Protein AF-A0A3E0DKB7-F1 (afdb_monomer_lite)

Structure (mmCIF, N/CA/C/O backbone):
data_AF-A0A3E0DKB7-F1
#
_entry.id   AF-A0A3E0DKB7-F1
#
loop_
_atom_site.group_PDB
_atom_site.id
_atom_site.type_symbol
_atom_site.label_atom_id
_atom_site.label_alt_id
_atom_site.label_comp_id
_atom_site.label_asym_id
_atom_site.label_entity_id
_atom_site.label_seq_id
_atom_site.pdbx_PDB_ins_code
_atom_site.Cartn_x
_atom_site.Cartn_y
_atom_site.Cartn_z
_atom_site.occupancy
_atom_site.B_iso_or_equiv
_atom_site.auth_seq_id
_atom_site.auth_comp_id
_atom_site.auth_asym_id
_atom_site.auth_atom_id
_atom_site.pdbx_PDB_model_num
ATOM 1 N N . MET A 1 1 ? -7.493 -3.248 21.293 1.00 54.38 1 MET A N 1
ATOM 2 C CA . MET A 1 1 ? -8.145 -3.173 19.964 1.00 54.38 1 MET A CA 1
ATOM 3 C C . MET A 1 1 ? -7.053 -2.927 18.921 1.00 54.38 1 MET A C 1
ATOM 5 O O . MET A 1 1 ? -6.226 -2.058 19.157 1.00 54.38 1 MET A O 1
ATOM 9 N N . LYS A 1 2 ? -6.940 -3.730 17.850 1.00 75.00 2 LYS A N 1
ATOM 10 C CA . LYS A 1 2 ? -5.843 -3.613 16.861 1.00 75.00 2 LYS A CA 1
ATOM 11 C C . LYS A 1 2 ? -6.263 -2.645 15.746 1.00 75.00 2 LYS A C 1
ATOM 13 O O . LYS A 1 2 ? -7.258 -2.906 15.078 1.00 75.00 2 LYS A O 1
ATOM 18 N N . LEU A 1 3 ? -5.538 -1.536 15.578 1.00 80.19 3 LEU A N 1
ATOM 19 C CA . LEU A 1 3 ? -5.876 -0.476 14.611 1.00 80.19 3 LEU A CA 1
ATOM 20 C C . LEU A 1 3 ? -5.520 -0.854 13.162 1.00 80.19 3 LEU A C 1
ATOM 22 O O . LEU A 1 3 ? -6.213 -0.473 12.229 1.00 80.19 3 LEU A O 1
ATOM 26 N N . ILE A 1 4 ? -4.453 -1.637 12.990 1.00 83.62 4 ILE A N 1
ATOM 27 C CA . ILE A 1 4 ? -3.962 -2.119 11.697 1.00 83.62 4 ILE A CA 1
ATOM 28 C C . ILE A 1 4 ? -4.126 -3.641 11.655 1.00 83.62 4 ILE A C 1
ATOM 30 O O . ILE A 1 4 ? -3.451 -4.365 12.393 1.00 83.62 4 ILE A O 1
ATOM 34 N N . THR A 1 5 ? -5.024 -4.140 10.810 1.00 83.00 5 THR A N 1
ATOM 35 C CA . THR A 1 5 ? -5.338 -5.575 10.707 1.00 83.00 5 THR A CA 1
ATOM 36 C C . THR A 1 5 ? -4.474 -6.300 9.672 1.00 83.00 5 THR A C 1
ATOM 38 O O . THR A 1 5 ? -4.026 -7.407 9.966 1.00 83.00 5 THR A O 1
ATOM 41 N N . ASP A 1 6 ? -4.144 -5.658 8.545 1.00 92.62 6 ASP A N 1
ATOM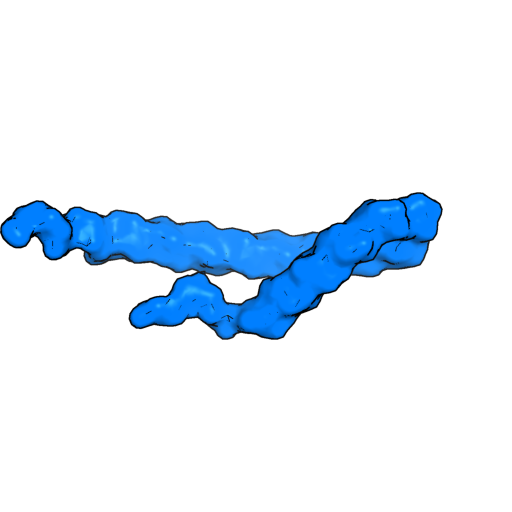 42 C CA . ASP A 1 6 ? -3.307 -6.210 7.463 1.00 92.62 6 ASP A CA 1
ATOM 43 C C . ASP A 1 6 ? -1.879 -5.632 7.457 1.00 92.62 6 ASP A C 1
ATOM 45 O O . ASP A 1 6 ? -1.520 -4.769 6.656 1.00 92.62 6 ASP A O 1
ATOM 49 N N . SER A 1 7 ? -1.028 -6.100 8.370 1.00 92.62 7 SER A N 1
ATOM 50 C CA . SER A 1 7 ? 0.357 -5.615 8.479 1.00 92.62 7 SER A CA 1
ATOM 51 C C . SER A 1 7 ? 1.212 -5.863 7.230 1.00 92.62 7 SER A C 1
ATOM 53 O O . SER A 1 7 ? 2.161 -5.115 6.987 1.00 92.62 7 SER A O 1
ATOM 55 N N . GLU A 1 8 ? 0.911 -6.901 6.445 1.00 95.94 8 GLU A N 1
ATOM 56 C CA . GLU A 1 8 ? 1.667 -7.208 5.228 1.00 95.94 8 GLU A CA 1
ATOM 57 C C . GLU A 1 8 ? 1.335 -6.209 4.115 1.00 95.94 8 GLU A C 1
ATOM 59 O O . GLU A 1 8 ? 2.249 -5.674 3.481 1.00 95.94 8 GLU A O 1
ATOM 64 N N . GLY A 1 9 ? 0.051 -5.886 3.935 1.00 96.81 9 GLY A N 1
ATOM 65 C CA . GLY A 1 9 ? -0.399 -4.873 2.986 1.00 96.81 9 GLY A CA 1
ATOM 66 C C . GLY A 1 9 ? 0.250 -3.509 3.238 1.00 96.81 9 GLY A C 1
ATOM 67 O O . GLY A 1 9 ? 0.782 -2.889 2.315 1.00 96.81 9 GLY A O 1
ATOM 68 N N . TRP A 1 10 ? 0.331 -3.081 4.501 1.00 96.81 10 TRP A N 1
ATOM 69 C CA . TRP A 1 10 ? 1.021 -1.836 4.867 1.00 96.81 10 TRP A CA 1
ATOM 70 C C . TRP A 1 10 ? 2.536 -1.885 4.627 1.00 96.81 10 TRP A C 1
ATOM 72 O O . TRP A 1 10 ? 3.135 -0.877 4.243 1.00 96.81 10 TRP A O 1
ATOM 82 N N . SER A 1 11 ? 3.173 -3.048 4.797 1.00 96.31 11 SER A N 1
ATOM 83 C CA . SER A 1 11 ? 4.587 -3.231 4.441 1.00 96.31 11 SER A CA 1
ATOM 84 C C . SER A 1 11 ? 4.811 -3.084 2.931 1.00 96.31 11 SER A C 1
ATOM 86 O O . SER A 1 11 ? 5.746 -2.397 2.509 1.00 96.31 11 SER A O 1
ATOM 88 N N . LYS A 1 12 ? 3.925 -3.670 2.112 1.00 97.56 12 LYS A N 1
ATOM 89 C CA . LYS A 1 12 ? 3.943 -3.524 0.646 1.00 97.56 12 LYS A CA 1
ATOM 90 C C . LYS A 1 12 ? 3.757 -2.067 0.227 1.00 97.56 12 LYS A C 1
ATOM 92 O O . LYS A 1 12 ? 4.526 -1.582 -0.599 1.00 97.56 12 LYS A O 1
ATOM 97 N N . LEU A 1 13 ? 2.826 -1.349 0.857 1.00 97.25 13 LEU A N 1
ATOM 98 C CA . LEU A 1 13 ? 2.620 0.083 0.629 1.00 97.25 13 LEU A CA 1
ATOM 99 C C . LEU A 1 13 ? 3.886 0.890 0.924 1.00 97.25 13 LEU A C 1
ATOM 101 O O . LEU A 1 13 ? 4.327 1.681 0.089 1.00 97.25 13 LEU A O 1
ATOM 105 N N . LYS A 1 14 ? 4.525 0.652 2.077 1.00 97.06 14 LYS A N 1
ATOM 106 C CA . LYS A 1 14 ? 5.770 1.342 2.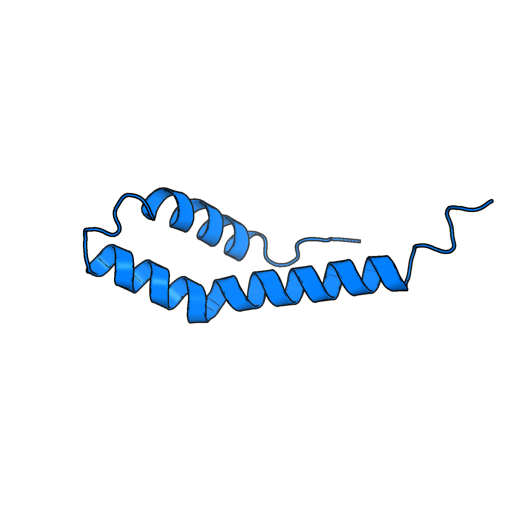441 1.00 97.06 14 LYS A CA 1
ATOM 107 C C . LYS A 1 14 ? 6.868 1.128 1.391 1.00 97.06 14 LYS A C 1
ATOM 109 O O . LYS A 1 14 ? 7.485 2.098 0.963 1.00 97.06 14 LYS A O 1
ATOM 114 N N . LYS A 1 15 ? 7.079 -0.116 0.949 1.00 96.69 15 LYS A N 1
ATOM 115 C CA . LYS A 1 15 ? 8.070 -0.442 -0.092 1.00 96.69 15 LYS A CA 1
ATOM 116 C C . LYS A 1 15 ? 7.718 0.178 -1.446 1.00 96.69 15 LYS A C 1
ATOM 118 O O . LYS A 1 15 ? 8.597 0.680 -2.136 1.00 96.69 15 LYS A O 1
ATOM 123 N N . SER A 1 16 ? 6.440 0.181 -1.826 1.00 97.56 16 SER A N 1
ATOM 124 C CA . SER A 1 16 ? 5.985 0.829 -3.064 1.00 97.56 16 SER A CA 1
ATOM 125 C C . SER A 1 16 ? 6.292 2.329 -3.056 1.00 97.56 16 SER A C 1
ATOM 127 O O . SER A 1 16 ? 6.777 2.854 -4.055 1.00 97.56 16 SER A O 1
ATOM 129 N N . ARG A 1 17 ? 6.139 3.008 -1.911 1.00 95.94 17 ARG A N 1
ATOM 130 C CA . ARG A 1 17 ? 6.520 4.421 -1.759 1.00 95.94 17 ARG A CA 1
ATOM 131 C C . ARG A 1 17 ? 8.014 4.668 -1.985 1.00 95.94 17 ARG A C 1
ATOM 133 O O . ARG A 1 17 ? 8.380 5.698 -2.531 1.00 95.94 17 ARG A O 1
ATOM 140 N N . GLU A 1 18 ? 8.884 3.746 -1.585 1.00 95.62 18 GLU A N 1
ATOM 141 C CA . GLU A 1 18 ? 10.323 3.851 -1.877 1.00 95.62 18 GLU A CA 1
ATOM 142 C C . GLU A 1 18 ? 10.596 3.758 -3.391 1.00 95.62 18 GLU A C 1
ATOM 144 O O . GLU A 1 18 ? 11.526 4.391 -3.883 1.00 95.62 18 GLU A O 1
ATOM 149 N N . LYS A 1 19 ? 9.745 3.048 -4.148 1.00 95.94 19 LYS A N 1
ATOM 150 C CA . LYS A 1 19 ? 9.833 2.924 -5.611 1.00 95.94 19 LYS A CA 1
ATOM 151 C C . LYS A 1 19 ? 9.242 4.108 -6.387 1.00 95.94 19 LYS A C 1
ATOM 153 O O . LYS A 1 19 ? 9.503 4.208 -7.584 1.00 95.94 19 LYS A O 1
ATOM 158 N N . THR A 1 20 ? 8.470 5.016 -5.778 1.00 95.81 20 THR A N 1
ATOM 159 C CA . THR A 1 20 ? 7.785 6.083 -6.544 1.00 95.81 20 THR A CA 1
ATOM 160 C C . THR A 1 20 ? 8.751 7.059 -7.221 1.00 95.81 20 THR A C 1
ATOM 1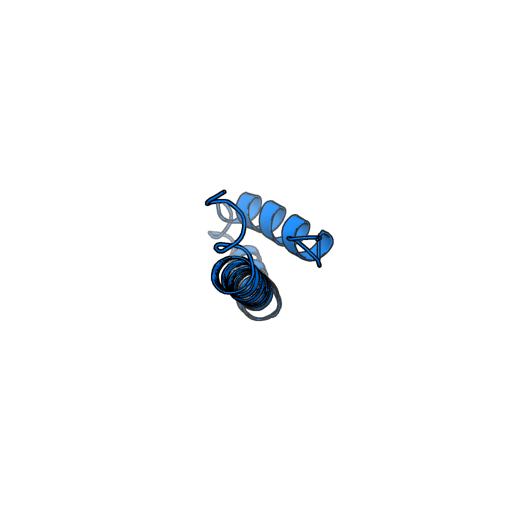62 O O . THR A 1 20 ? 8.404 7.650 -8.240 1.00 95.81 20 THR A O 1
ATOM 165 N N . SER A 1 21 ? 9.979 7.201 -6.711 1.00 96.56 21 SER A N 1
ATOM 166 C CA . SER A 1 21 ? 11.065 7.948 -7.369 1.00 96.56 21 SER A CA 1
ATOM 167 C C . SER A 1 21 ? 11.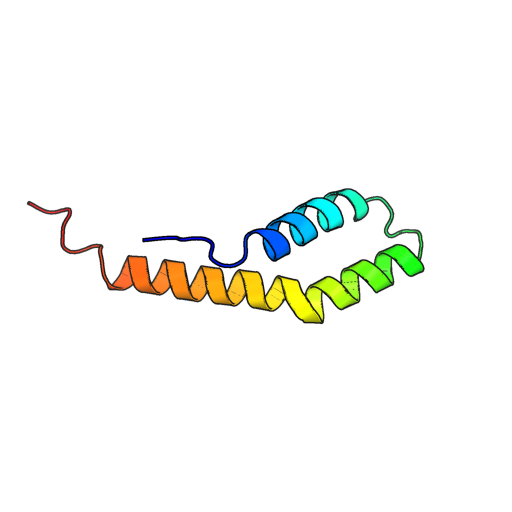541 7.309 -8.683 1.00 96.56 21 SER A C 1
ATOM 169 O O . SER A 1 21 ? 12.159 7.989 -9.498 1.00 96.56 21 SER A O 1
ATOM 171 N N . HIS A 1 22 ? 11.242 6.025 -8.907 1.00 96.12 22 HIS A N 1
ATOM 172 C CA . HIS A 1 22 ? 11.619 5.245 -10.089 1.00 96.12 22 HIS A CA 1
ATOM 173 C C . HIS A 1 22 ? 10.488 5.104 -11.122 1.00 96.12 22 HIS A C 1
ATOM 175 O O . HIS A 1 22 ? 10.586 4.295 -12.042 1.00 96.12 22 HIS A O 1
ATOM 181 N N . THR A 1 23 ? 9.420 5.898 -11.004 1.00 96.69 23 THR A N 1
ATOM 182 C CA . THR A 1 23 ? 8.242 5.874 -11.898 1.00 96.69 23 THR A CA 1
ATOM 183 C C . THR A 1 23 ? 8.509 6.388 -13.314 1.00 96.69 23 THR A C 1
ATOM 185 O O . THR A 1 23 ? 7.646 6.275 -14.177 1.00 96.69 23 THR A O 1
ATOM 188 N N . TYR A 1 24 ? 9.716 6.891 -13.595 1.00 95.75 24 TYR A N 1
ATOM 189 C CA . TYR A 1 24 ? 10.183 7.094 -14.970 1.00 95.75 24 TYR A CA 1
ATOM 190 C C . TYR A 1 24 ? 10.320 5.768 -15.737 1.00 95.75 24 TYR A C 1
ATOM 192 O O . TYR A 1 24 ? 10.298 5.778 -16.964 1.00 95.75 24 TYR A O 1
ATOM 200 N N . ASN A 1 25 ? 10.476 4.635 -15.034 1.00 97.88 25 ASN A N 1
ATOM 201 C CA . ASN A 1 25 ? 10.345 3.310 -15.624 1.00 97.88 25 ASN A CA 1
ATOM 202 C C . ASN A 1 25 ? 8.842 2.969 -15.732 1.00 97.88 25 ASN A C 1
ATOM 204 O O . ASN A 1 25 ? 8.188 2.849 -14.690 1.00 97.88 25 ASN A O 1
ATOM 208 N N . PRO A 1 26 ? 8.301 2.776 -16.952 1.00 97.88 26 PRO A N 1
ATOM 209 C CA . PRO A 1 26 ? 6.889 2.456 -17.153 1.00 97.88 26 PRO A CA 1
ATOM 210 C C . PRO A 1 26 ? 6.424 1.192 -16.422 1.00 97.88 26 PRO A C 1
ATOM 212 O O . PRO A 1 26 ? 5.304 1.166 -15.927 1.00 97.88 26 PRO A O 1
ATOM 215 N N . GLU A 1 27 ? 7.277 0.172 -16.289 1.00 98.12 27 GLU A N 1
ATOM 216 C CA . GLU A 1 27 ? 6.940 -1.063 -15.566 1.00 98.12 27 GLU A CA 1
ATOM 217 C C . GLU A 1 27 ? 6.758 -0.798 -14.069 1.00 98.12 27 GLU A C 1
ATOM 219 O O . GLU A 1 27 ? 5.804 -1.275 -13.461 1.00 98.12 27 GLU A O 1
ATOM 224 N N . THR A 1 28 ? 7.633 0.024 -13.478 1.00 97.44 28 THR A N 1
ATOM 225 C CA . THR A 1 28 ? 7.510 0.444 -12.074 1.00 97.44 28 THR A CA 1
ATOM 226 C C . THR A 1 28 ? 6.242 1.266 -11.860 1.00 97.44 28 THR A C 1
ATOM 228 O O . THR A 1 28 ? 5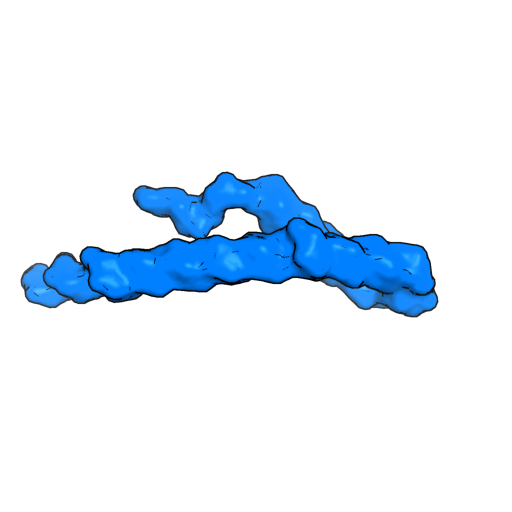.562 1.103 -10.848 1.00 97.44 28 THR A O 1
ATOM 231 N N . ALA A 1 29 ? 5.924 2.171 -12.790 1.00 97.88 29 ALA A N 1
ATOM 232 C CA . ALA A 1 29 ? 4.708 2.971 -12.714 1.00 97.88 29 ALA A CA 1
ATOM 233 C C . ALA A 1 29 ? 3.452 2.091 -12.786 1.00 97.88 29 ALA A C 1
ATOM 235 O O . ALA A 1 29 ? 2.540 2.274 -11.979 1.00 97.88 29 ALA A O 1
ATOM 236 N N . GLU A 1 30 ? 3.439 1.110 -13.689 1.00 98.38 30 GLU A N 1
ATOM 237 C CA . GLU A 1 30 ? 2.330 0.170 -13.843 1.00 98.38 30 GLU A CA 1
ATOM 238 C C . GLU A 1 30 ? 2.173 -0.737 -12.612 1.00 98.38 30 GLU A C 1
ATOM 240 O O . GLU A 1 30 ? 1.070 -0.852 -12.085 1.00 98.38 30 GLU A O 1
ATOM 245 N N . GLU A 1 31 ? 3.269 -1.283 -12.067 1.00 98.06 31 GLU A N 1
ATOM 246 C CA . GLU A 1 31 ? 3.255 -2.070 -10.820 1.00 98.06 31 GLU A CA 1
ATOM 247 C C . GLU A 1 31 ? 2.617 -1.273 -9.669 1.00 98.06 31 GLU A C 1
ATOM 249 O O . GLU A 1 31 ? 1.767 -1.778 -8.934 1.00 98.06 31 GLU A O 1
ATOM 254 N N . ILE A 1 32 ? 3.011 -0.005 -9.508 1.00 97.88 32 ILE A N 1
ATOM 255 C CA . ILE A 1 32 ? 2.477 0.864 -8.453 1.00 97.88 32 ILE A CA 1
ATOM 256 C C . ILE A 1 32 ? 0.998 1.182 -8.702 1.00 97.88 32 ILE A C 1
ATOM 258 O O . ILE A 1 32 ? 0.222 1.198 -7.745 1.00 97.88 32 ILE A O 1
ATOM 262 N N . LYS A 1 33 ? 0.595 1.414 -9.957 1.00 98.31 33 LYS A N 1
ATOM 263 C CA . LYS A 1 33 ? -0.801 1.676 -10.331 1.00 98.31 33 LYS A CA 1
ATOM 264 C C . LYS A 1 33 ? -1.703 0.500 -9.950 1.00 98.31 33 LYS A C 1
ATOM 266 O O . LYS A 1 33 ? -2.710 0.721 -9.281 1.00 98.31 33 LYS A O 1
ATOM 271 N N . GLU A 1 34 ? -1.325 -0.725 -10.309 1.00 98.50 34 GLU A N 1
ATOM 272 C CA . GLU A 1 34 ? -2.093 -1.928 -9.954 1.00 98.50 34 GLU A CA 1
ATOM 273 C C . GLU A 1 34 ? -2.180 -2.103 -8.428 1.00 98.50 34 GLU A C 1
ATOM 275 O O . GLU A 1 34 ? -3.262 -2.301 -7.882 1.00 98.50 34 GLU A O 1
ATOM 280 N N . LEU A 1 35 ? -1.080 -1.894 -7.692 1.00 98.38 35 LEU A N 1
ATOM 281 C CA . LEU A 1 35 ? -1.096 -1.954 -6.223 1.00 98.38 35 LEU A CA 1
ATOM 282 C C . LEU A 1 35 ? -2.022 -0.909 -5.577 1.00 98.38 35 LEU A C 1
ATOM 284 O O . LEU A 1 35 ? -2.623 -1.181 -4.532 1.00 98.38 35 LEU A O 1
ATOM 288 N N . ILE A 1 36 ? -2.141 0.285 -6.166 1.00 98.25 36 ILE A N 1
ATOM 289 C CA . ILE A 1 36 ? -3.070 1.315 -5.685 1.00 98.25 36 ILE A CA 1
ATOM 290 C C . ILE A 1 36 ? -4.516 0.837 -5.821 1.00 98.25 36 ILE A C 1
ATOM 292 O O . ILE A 1 36 ? -5.276 0.947 -4.853 1.00 98.25 36 ILE A O 1
ATOM 296 N N . LEU A 1 37 ? -4.871 0.319 -7.000 1.00 98.06 37 LEU A N 1
ATOM 297 C CA . LEU A 1 37 ? -6.227 -0.117 -7.333 1.00 98.06 37 LEU A CA 1
ATOM 298 C C . LEU A 1 37 ? -6.632 -1.366 -6.541 1.00 98.06 37 LEU A C 1
ATOM 300 O O . LEU A 1 37 ? -7.719 -1.396 -5.963 1.00 98.06 37 LEU A O 1
ATOM 304 N N . ASP A 1 38 ? -5.737 -2.346 -6.447 1.00 97.81 38 ASP A N 1
ATOM 305 C CA . ASP A 1 38 ? -6.059 -3.663 -5.897 1.00 97.81 38 ASP A CA 1
ATOM 306 C C . ASP A 1 38 ? -5.898 -3.751 -4.376 1.00 97.81 38 ASP A C 1
ATOM 308 O O . ASP A 1 38 ? -6.539 -4.583 -3.727 1.00 97.81 38 ASP A O 1
ATOM 312 N N . LEU A 1 39 ? -5.035 -2.918 -3.780 1.00 97.81 39 LEU A N 1
ATOM 313 C CA . LEU A 1 39 ? -4.651 -3.067 -2.374 1.00 97.81 39 LEU A CA 1
ATOM 314 C C . LEU A 1 39 ? -4.708 -1.763 -1.578 1.00 97.81 39 LEU A C 1
ATOM 316 O O . LEU A 1 39 ? -5.372 -1.710 -0.541 1.00 97.81 39 LEU A O 1
ATOM 320 N N . PHE A 1 40 ? -4.011 -0.709 -2.005 1.00 97.75 40 PHE A N 1
ATOM 321 C CA . PHE A 1 40 ? -3.793 0.448 -1.128 1.00 97.75 40 PHE A CA 1
ATOM 322 C C . PHE A 1 40 ? -5.074 1.227 -0.850 1.00 97.75 40 PHE A C 1
ATOM 324 O O . PHE A 1 40 ? -5.284 1.644 0.289 1.00 97.75 40 PHE A O 1
ATOM 331 N N . PHE A 1 41 ? -5.955 1.371 -1.844 1.00 97.75 41 PHE A N 1
ATOM 332 C CA . PHE A 1 41 ? -7.253 2.011 -1.635 1.00 97.75 41 PHE A CA 1
ATOM 333 C C . PHE A 1 41 ? -8.060 1.305 -0.537 1.00 97.75 41 PHE A C 1
ATOM 335 O O . PHE A 1 41 ? -8.554 1.948 0.392 1.00 97.75 41 PHE A O 1
ATOM 342 N N . LYS A 1 42 ? -8.116 -0.031 -0.587 1.00 96.50 42 LYS A N 1
ATOM 343 C CA . LYS A 1 42 ? -8.805 -0.838 0.422 1.00 96.50 42 LYS A CA 1
ATOM 344 C C . LYS A 1 42 ? -8.182 -0.670 1.809 1.00 96.50 42 LYS A C 1
ATOM 346 O O . LYS A 1 42 ? -8.913 -0.439 2.765 1.00 96.50 42 LYS A O 1
ATOM 351 N N . LEU A 1 43 ? -6.850 -0.716 1.924 1.00 97.06 43 LEU A N 1
ATOM 352 C CA . LEU A 1 43 ? -6.156 -0.536 3.208 1.00 97.06 43 LEU A CA 1
ATOM 353 C C . LEU A 1 43 ? -6.504 0.800 3.877 1.00 97.06 43 LEU A C 1
ATOM 355 O O . LEU A 1 43 ? -6.752 0.839 5.084 1.00 97.06 43 LEU A O 1
ATOM 359 N N . PHE A 1 44 ? -6.547 1.890 3.106 1.00 96.56 44 PHE A N 1
ATOM 360 C CA . PHE A 1 44 ? -6.939 3.199 3.630 1.00 96.56 44 PHE A CA 1
ATOM 361 C C . PHE A 1 44 ? -8.426 3.268 3.982 1.00 96.56 44 PHE A C 1
ATOM 363 O O . PHE A 1 44 ? -8.759 3.812 5.033 1.00 96.56 44 PHE A O 1
ATOM 370 N N . SER A 1 45 ? -9.307 2.690 3.161 1.00 95.94 45 SER A N 1
ATOM 371 C CA . SER A 1 45 ? -10.747 2.615 3.442 1.00 95.94 45 SER A CA 1
ATOM 372 C C . SER A 1 45 ? -11.042 1.838 4.732 1.00 95.94 45 SER A C 1
ATOM 374 O O . SER A 1 45 ? -11.833 2.279 5.571 1.00 95.94 45 SER A O 1
ATOM 376 N N . ASP A 1 46 ? -10.367 0.706 4.935 1.00 94.69 46 ASP A N 1
ATOM 377 C CA . ASP A 1 46 ? -10.494 -0.114 6.141 1.00 94.69 46 ASP A CA 1
ATOM 378 C C . ASP A 1 46 ? -9.980 0.644 7.374 1.00 94.69 46 ASP A C 1
ATOM 380 O O . ASP A 1 46 ? -10.637 0.664 8.419 1.00 94.69 46 ASP A O 1
ATOM 384 N N . LEU A 1 47 ? -8.838 1.333 7.251 1.00 94.69 47 LEU A N 1
ATOM 385 C CA . LEU A 1 47 ? -8.296 2.167 8.324 1.00 94.69 47 LEU A CA 1
ATOM 386 C C . LEU A 1 47 ? -9.227 3.336 8.666 1.00 94.69 47 LEU A C 1
ATOM 388 O O . LEU A 1 47 ? -9.457 3.597 9.845 1.00 94.69 47 LEU A O 1
ATOM 392 N N . GLN A 1 48 ? -9.778 4.023 7.665 1.00 94.62 48 GLN A N 1
ATOM 393 C CA . GLN A 1 48 ? -10.730 5.114 7.866 1.00 94.62 48 GLN A CA 1
ATOM 394 C C . GLN A 1 48 ? -11.975 4.617 8.601 1.00 94.62 48 GLN A C 1
ATOM 396 O O . GLN A 1 48 ? -12.365 5.204 9.607 1.00 94.62 48 GLN A O 1
ATOM 401 N N . THR A 1 49 ? -12.556 3.506 8.143 1.00 92.31 49 THR A N 1
ATOM 402 C CA . THR A 1 49 ? -13.717 2.871 8.784 1.00 92.31 49 THR A CA 1
ATOM 403 C C . THR A 1 49 ? -13.407 2.522 10.236 1.00 92.31 49 THR A C 1
ATOM 405 O O . THR A 1 49 ? -14.216 2.756 11.136 1.00 92.31 49 THR A O 1
ATOM 408 N N . LYS A 1 50 ? -12.202 1.998 10.489 1.00 90.88 50 LYS A N 1
ATOM 409 C CA . LYS A 1 50 ? -11.769 1.637 11.833 1.00 90.88 50 LYS A CA 1
ATOM 410 C C . LYS A 1 50 ? -11.624 2.857 12.739 1.00 90.88 50 LYS A C 1
ATOM 412 O O . LYS A 1 50 ? -12.141 2.836 13.851 1.00 90.88 50 LYS A O 1
ATOM 417 N N . LEU A 1 51 ? -10.940 3.898 12.273 1.00 91.44 51 LEU A N 1
ATOM 418 C CA . LEU A 1 51 ? -10.754 5.146 13.014 1.00 91.44 51 LEU A CA 1
ATOM 419 C C . LEU A 1 51 ? -12.090 5.824 13.315 1.00 91.44 51 LEU A C 1
ATOM 421 O O . LEU A 1 51 ? -12.292 6.299 14.428 1.00 91.44 51 LEU A O 1
ATOM 425 N N . GLU A 1 52 ? -13.011 5.817 12.355 1.00 91.75 52 GLU A N 1
ATOM 426 C CA . GLU A 1 52 ? -14.348 6.375 12.524 1.00 91.75 52 GLU A CA 1
ATOM 427 C C . GLU A 1 52 ? -15.150 5.603 13.577 1.00 91.75 52 GLU A C 1
ATOM 429 O O . GLU A 1 52 ? -15.735 6.215 14.464 1.00 91.75 52 GLU A O 1
ATOM 434 N N . SER A 1 53 ? -15.088 4.268 13.559 1.00 88.44 53 SER A N 1
ATOM 435 C CA . SER A 1 53 ? -15.706 3.427 14.589 1.00 88.44 53 SER A CA 1
ATOM 436 C C . SER A 1 53 ? -15.139 3.683 15.991 1.00 88.44 53 SER A C 1
ATOM 438 O O . SER A 1 53 ? -15.900 3.677 16.958 1.00 88.44 53 SER A O 1
ATOM 440 N N . GLU A 1 54 ? -13.827 3.903 16.125 1.00 87.75 54 GLU A N 1
ATOM 441 C CA . GLU A 1 54 ? -13.218 4.269 17.413 1.00 87.75 54 GLU A CA 1
ATOM 442 C C . GLU A 1 54 ? -13.662 5.669 17.855 1.00 87.75 54 GLU A C 1
ATOM 444 O O . GLU A 1 54 ? -14.026 5.873 19.012 1.00 87.75 54 GLU A O 1
ATOM 449 N N . ARG A 1 55 ? -13.691 6.628 16.924 1.00 87.94 55 ARG A N 1
ATOM 450 C CA . ARG A 1 55 ? -14.134 8.003 17.174 1.00 87.94 55 ARG A CA 1
ATOM 451 C C . ARG A 1 55 ? -15.589 8.050 17.640 1.00 87.94 55 ARG A C 1
ATOM 453 O O . ARG A 1 55 ? -15.883 8.715 18.627 1.00 87.94 55 ARG A O 1
ATOM 460 N N . SER A 1 56 ? -16.487 7.332 16.965 1.00 86.00 56 SER A N 1
ATOM 461 C CA . SER A 1 56 ? -17.917 7.298 17.290 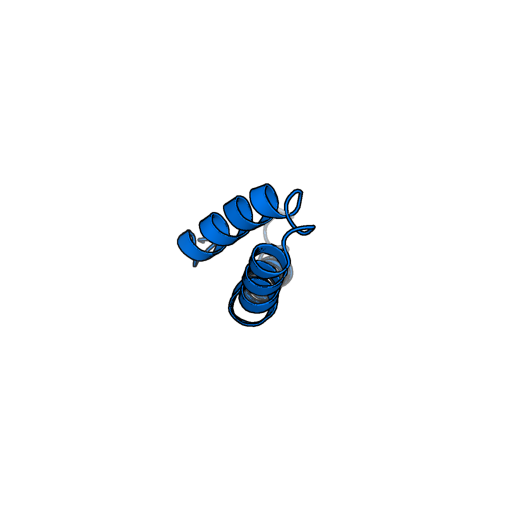1.00 86.00 56 SER A CA 1
ATOM 462 C C . SER A 1 56 ? -18.249 6.425 18.506 1.00 86.00 56 SER A C 1
ATOM 464 O O . SER A 1 56 ? -19.310 6.597 19.099 1.00 86.00 56 SER A O 1
ATOM 466 N N . GLY A 1 57 ? -17.383 5.465 18.857 1.00 70.50 57 GLY A N 1
ATOM 467 C CA . GLY A 1 57 ? -17.630 4.470 19.906 1.00 70.50 57 GLY A CA 1
ATOM 468 C C . GLY A 1 57 ? -16.949 4.732 21.255 1.00 70.50 57 GLY A C 1
ATOM 469 O O . GLY A 1 57 ? -17.466 4.270 22.267 1.00 70.50 57 GLY A O 1
ATOM 470 N N . ASN A 1 58 ? -15.827 5.466 21.298 1.00 58.03 58 ASN A N 1
ATOM 471 C CA . ASN A 1 58 ? -14.954 5.552 22.485 1.00 58.03 58 ASN A CA 1
ATOM 472 C C . ASN A 1 58 ? -14.654 6.978 22.997 1.00 58.03 58 ASN A C 1
ATOM 474 O O . ASN A 1 58 ? -13.854 7.129 23.917 1.00 58.03 58 ASN A O 1
ATOM 478 N N . GLN A 1 59 ? -15.290 8.032 22.472 1.00 56.28 59 GLN A N 1
ATOM 479 C CA . GLN A 1 59 ? -15.074 9.401 22.981 1.00 56.28 59 GLN A CA 1
ATOM 480 C C . GLN A 1 59 ? -15.890 9.760 24.239 1.00 56.28 59 GLN A C 1
ATOM 482 O O . GLN A 1 59 ? -15.570 10.744 24.891 1.00 56.28 59 GLN A O 1
ATOM 487 N N . ASN A 1 60 ? -16.873 8.948 24.649 1.00 48.22 60 ASN A N 1
ATOM 488 C CA . ASN A 1 60 ? -17.713 9.220 25.833 1.00 48.22 60 ASN A CA 1
ATOM 489 C C . ASN A 1 60 ? -17.135 8.713 27.175 1.00 48.22 60 ASN A C 1
ATOM 491 O O . ASN A 1 60 ? -17.850 8.695 28.171 1.00 48.22 60 ASN A O 1
ATOM 495 N N . LEU A 1 61 ? -15.879 8.253 27.221 1.00 51.12 61 LEU A N 1
ATOM 496 C CA . LEU A 1 61 ? -15.278 7.648 28.426 1.00 51.12 61 LEU A CA 1
ATOM 497 C C . LEU A 1 61 ? -14.036 8.382 28.957 1.00 51.12 61 LEU A C 1
ATOM 499 O O . LEU A 1 61 ? -13.377 7.867 29.855 1.00 51.12 61 LEU A O 1
ATOM 503 N N . LEU A 1 62 ? -13.710 9.566 28.427 1.00 48.00 62 LEU A N 1
ATOM 504 C CA . LEU A 1 62 ? -12.594 10.386 28.927 1.00 48.00 62 LEU A CA 1
ATOM 505 C C . LEU A 1 62 ? -13.032 11.677 29.639 1.00 48.00 62 LEU A C 1
ATOM 507 O O . LEU A 1 62 ? -12.169 12.427 30.081 1.00 48.00 62 LEU A O 1
ATOM 511 N N . ASP A 1 63 ? -14.339 11.882 29.821 1.00 44.06 63 ASP A N 1
ATOM 512 C CA . ASP A 1 63 ? -14.899 12.965 30.639 1.00 44.06 63 ASP A CA 1
ATOM 513 C C . ASP A 1 63 ? -15.487 12.410 31.952 1.00 44.06 63 ASP A C 1
ATOM 515 O O . ASP A 1 63 ? -16.700 12.455 32.152 1.00 44.06 63 ASP A O 1
ATOM 519 N N . LEU A 1 64 ? -14.645 11.855 32.837 1.00 37.06 64 LEU A N 1
ATOM 520 C CA . LEU A 1 64 ? -14.942 11.651 34.269 1.00 37.06 64 LEU A CA 1
ATOM 521 C C . LEU A 1 64 ? -13.670 11.769 35.118 1.00 37.06 64 LEU A C 1
ATOM 523 O O . LEU A 1 64 ? -12.703 11.024 34.838 1.00 37.06 64 LEU A O 1
#

Organism: NCBI:txid238540

Secondary structure (DSSP, 8-state):
--S-S-HHHHHHHHHHHHHGGGTTSHHHHHHHHHHIIIIIHHHHHHHHHHHHHHHHHHGGGS--

pLDDT: mean 88.56, std 15.87, range [37.06, 98.5]

Sequence (64 aa):
MKLITDSEGWSKLKKSREKTSHTYNPETAEEIKELILDLFFKLFSDLQTKLESERSGNQNLLDL

Radius of gyration: 16.21 Å; chains: 1; bounding box: 30×20×51 Å

Foldseek 3Di:
DDLQDCPVLVVVVVVLVVCPVVVVPVVNVVVSVCSVVPGVVVRVVSNVVSVVCCVVPPPVPPPD

InterPro domains:
  IPR010235 Probable ribonuclease HepT [PF08780] (1-52)